Protein AF-A0A151IMS2-F1 (afdb_monomer_lite)

Organism: NCBI:txid456900

pLDDT: mean 93.56, std 7.03, range [53.22, 98.38]

Sequence (101 aa):
RGGLLHPSNQMFCLCSVLEDTVTKVLSSKNINNNTLFEVVDLLEEIEIPKVGCKDDEHVLTVSIIKFYLIMRMHFACTRFNEINQKNREKTKILRKQSRLL

Structure (mmCIF, N/CA/C/O backbone):
data_AF-A0A151IMS2-F1
#
_entry.id   AF-A0A151IMS2-F1
#
loop_
_atom_site.group_PDB
_atom_site.id
_atom_site.type_symbol
_atom_site.label_atom_id
_atom_site.label_alt_id
_atom_site.label_comp_id
_atom_site.label_asym_id
_atom_site.label_entity_id
_atom_site.label_seq_id
_atom_site.pdbx_PDB_ins_code
_atom_site.Cartn_x
_atom_site.Cartn_y
_atom_site.Cartn_z
_atom_site.occupancy
_atom_site.B_iso_or_equiv
_atom_site.auth_seq_id
_atom_site.auth_comp_id
_atom_site.auth_asym_id
_atom_site.auth_atom_id
_atom_site.pdbx_PDB_model_num
ATOM 1 N N . ARG A 1 1 ? 20.745 21.313 10.579 1.00 53.22 1 ARG A N 1
ATOM 2 C CA . ARG A 1 1 ? 20.246 19.914 10.623 1.00 53.22 1 ARG A CA 1
ATOM 3 C C . ARG A 1 1 ? 19.547 19.643 9.295 1.00 53.22 1 ARG A C 1
ATOM 5 O O . ARG A 1 1 ? 18.619 20.372 8.993 1.00 53.22 1 ARG A O 1
ATOM 12 N N . GLY A 1 2 ? 20.028 18.681 8.506 1.00 71.00 2 GLY A N 1
ATOM 13 C CA . GLY A 1 2 ? 19.550 18.383 7.146 1.00 71.00 2 GLY A CA 1
ATOM 14 C C . GLY A 1 2 ? 20.080 17.027 6.674 1.00 71.00 2 GLY A C 1
ATOM 15 O O . GLY A 1 2 ? 20.847 16.965 5.728 1.00 71.00 2 GLY A O 1
ATOM 16 N N . GLY A 1 3 ? 19.768 15.966 7.426 1.00 85.12 3 GLY A N 1
ATOM 17 C CA . GLY A 1 3 ? 20.266 14.602 7.186 1.00 85.12 3 GLY A CA 1
ATOM 18 C C . GLY A 1 3 ? 19.173 13.603 6.808 1.00 85.12 3 GLY A C 1
ATOM 19 O O . GLY A 1 3 ? 19.393 12.401 6.903 1.00 85.12 3 GLY A O 1
ATOM 20 N N . LEU A 1 4 ? 17.980 14.087 6.452 1.00 88.06 4 LEU A N 1
ATOM 21 C CA . LEU A 1 4 ? 16.928 13.227 5.925 1.00 88.06 4 LEU A CA 1
ATOM 22 C C . LEU A 1 4 ? 17.225 12.930 4.460 1.00 88.06 4 LEU A C 1
ATOM 24 O O . LEU A 1 4 ? 17.612 13.817 3.700 1.00 88.06 4 LEU A O 1
ATOM 28 N N . LEU A 1 5 ? 17.037 11.673 4.079 1.00 88.62 5 LEU A N 1
ATOM 29 C CA . LEU A 1 5 ? 17.153 11.266 2.690 1.00 88.62 5 LEU A CA 1
ATOM 30 C C . LEU A 1 5 ? 15.914 11.748 1.936 1.00 88.62 5 LEU A C 1
ATOM 32 O O . LEU A 1 5 ? 14.785 11.469 2.339 1.00 88.62 5 LEU A O 1
ATOM 36 N N . HIS A 1 6 ? 16.138 12.465 0.840 1.00 90.62 6 HIS A N 1
ATOM 37 C CA . HIS A 1 6 ? 15.078 12.848 -0.081 1.00 90.62 6 HIS A CA 1
ATOM 38 C C . HIS A 1 6 ? 14.934 11.754 -1.144 1.00 90.62 6 HIS A C 1
ATOM 40 O O . HIS A 1 6 ? 15.929 11.416 -1.792 1.00 90.62 6 HIS A O 1
ATOM 46 N N . PRO A 1 7 ? 13.738 11.168 -1.318 1.00 92.50 7 PRO A N 1
ATOM 47 C CA . PRO A 1 7 ?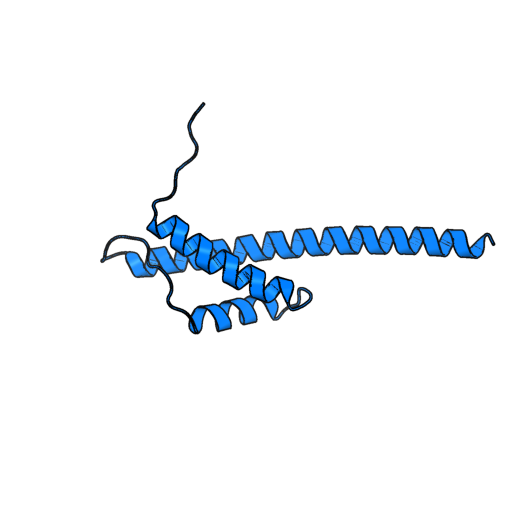 13.540 10.129 -2.316 1.00 92.50 7 PRO A CA 1
ATOM 48 C C . PRO A 1 7 ? 13.657 10.710 -3.728 1.00 92.50 7 PRO A C 1
ATOM 50 O O . PRO A 1 7 ? 13.337 11.875 -3.967 1.00 92.50 7 PRO A O 1
ATOM 53 N N . SER A 1 8 ? 14.069 9.873 -4.680 1.00 94.19 8 SER A N 1
ATOM 54 C CA . SER A 1 8 ? 13.912 10.195 -6.098 1.00 94.19 8 SER A CA 1
ATOM 55 C C . SER A 1 8 ? 12.427 10.246 -6.474 1.00 94.19 8 SER A C 1
ATOM 57 O O . SER A 1 8 ? 11.584 9.643 -5.804 1.00 94.19 8 SER A O 1
ATOM 59 N N . ASN A 1 9 ? 12.103 10.906 -7.588 1.00 95.12 9 ASN A N 1
ATOM 60 C CA . ASN A 1 9 ? 10.722 10.976 -8.076 1.00 95.12 9 ASN A CA 1
ATOM 61 C C . ASN A 1 9 ? 10.117 9.582 -8.309 1.00 95.12 9 ASN A C 1
ATOM 63 O O . ASN A 1 9 ? 8.981 9.344 -7.923 1.00 95.12 9 ASN A O 1
ATOM 67 N N . GLN A 1 10 ? 10.882 8.639 -8.869 1.00 95.00 10 GLN A N 1
ATOM 68 C CA . GLN A 1 10 ? 10.412 7.264 -9.087 1.00 95.00 10 GLN A CA 1
ATOM 69 C C . GLN A 1 10 ? 10.086 6.554 -7.769 1.00 95.00 10 GLN A C 1
ATOM 71 O O . GLN A 1 10 ? 9.043 5.915 -7.658 1.00 95.00 10 GLN A O 1
ATOM 76 N N . MET A 1 11 ? 10.940 6.714 -6.751 1.00 95.81 11 MET A N 1
ATOM 77 C CA . MET A 1 11 ? 10.701 6.151 -5.421 1.00 95.81 11 MET A CA 1
ATOM 78 C C . MET A 1 11 ? 9.460 6.767 -4.767 1.00 95.81 11 MET A C 1
ATOM 80 O O . MET A 1 11 ? 8.651 6.056 -4.177 1.00 95.81 11 MET A O 1
ATOM 84 N N . PHE A 1 12 ? 9.283 8.083 -4.896 1.00 96.88 12 PHE A N 1
ATOM 85 C CA . PHE A 1 12 ? 8.093 8.771 -4.402 1.00 96.88 12 PHE A CA 1
ATOM 86 C C . PHE A 1 12 ? 6.815 8.279 -5.099 1.00 96.88 12 PHE A C 1
ATOM 88 O O . PHE A 1 12 ? 5.827 7.988 -4.423 1.00 96.88 12 PHE A O 1
ATOM 95 N N . CYS A 1 13 ? 6.840 8.123 -6.427 1.00 97.12 13 CYS A N 1
ATOM 96 C CA . CYS A 1 13 ? 5.712 7.588 -7.191 1.00 97.12 13 CYS A CA 1
ATOM 97 C C . CYS A 1 13 ? 5.370 6.153 -6.774 1.00 97.12 13 CYS A C 1
ATOM 99 O O . CYS A 1 13 ? 4.202 5.867 -6.527 1.00 97.12 13 CYS A O 1
ATOM 101 N N . LEU A 1 14 ? 6.371 5.275 -6.627 1.00 97.94 14 LEU A N 1
ATOM 102 C CA . LEU A 1 14 ? 6.158 3.908 -6.143 1.00 97.94 14 LEU A CA 1
ATOM 103 C C . LEU A 1 14 ? 5.491 3.914 -4.760 1.00 97.94 14 LEU A C 1
ATOM 105 O O . LEU A 1 14 ? 4.453 3.288 -4.575 1.00 97.94 14 LEU A O 1
ATOM 109 N N . CYS A 1 15 ? 6.039 4.669 -3.804 1.00 97.69 15 CYS A N 1
ATOM 110 C CA . CYS A 1 15 ? 5.457 4.785 -2.466 1.00 97.69 15 CYS A CA 1
ATOM 111 C C . CYS A 1 15 ? 4.021 5.329 -2.482 1.00 97.69 15 CYS A C 1
ATOM 113 O O . CYS A 1 15 ? 3.217 4.904 -1.658 1.00 97.69 15 CYS A O 1
ATOM 115 N N . SER A 1 16 ? 3.700 6.246 -3.398 1.00 97.62 16 SER A N 1
ATOM 116 C CA . SER A 1 16 ? 2.352 6.816 -3.526 1.00 97.62 16 SER A CA 1
ATOM 117 C C . SER A 1 16 ? 1.352 5.771 -4.023 1.00 97.62 16 SER A C 1
ATOM 119 O O . SER A 1 16 ? 0.325 5.566 -3.389 1.00 97.62 16 SER A O 1
ATOM 121 N N . VAL A 1 17 ? 1.701 5.024 -5.077 1.00 98.12 17 VAL A N 1
ATOM 122 C CA . VAL A 1 17 ? 0.866 3.925 -5.601 1.00 98.12 17 VAL A CA 1
ATOM 123 C C . VAL A 1 17 ? 0.619 2.855 -4.534 1.00 98.12 17 VAL A C 1
ATOM 125 O O . VAL A 1 17 ? -0.508 2.379 -4.366 1.00 98.12 17 VAL A O 1
ATOM 128 N N . LEU A 1 18 ? 1.659 2.495 -3.776 1.00 98.31 18 LEU A N 1
ATOM 129 C CA . LEU A 1 18 ? 1.529 1.538 -2.679 1.00 98.31 18 LEU A CA 1
ATOM 130 C C . LEU A 1 18 ? 0.636 2.077 -1.553 1.00 98.31 18 LEU A C 1
ATOM 132 O O . LEU A 1 18 ? -0.200 1.331 -1.040 1.00 98.31 18 LEU A O 1
ATOM 136 N N . GLU A 1 19 ? 0.780 3.351 -1.177 1.00 97.88 19 GLU A N 1
ATOM 137 C CA . GLU A 1 19 ? -0.038 3.964 -0.123 1.00 97.88 19 GLU A CA 1
ATOM 138 C C . GLU A 1 19 ? -1.509 4.037 -0.516 1.00 97.88 19 GLU A C 1
ATOM 140 O O . GLU A 1 19 ? -2.375 3.676 0.285 1.00 97.88 19 GLU A O 1
ATOM 145 N N . ASP A 1 20 ? -1.796 4.465 -1.742 1.00 97.44 20 ASP A N 1
ATOM 146 C CA . ASP A 1 20 ? -3.157 4.587 -2.255 1.00 97.44 20 ASP A CA 1
ATOM 147 C C . ASP A 1 20 ? -3.845 3.220 -2.281 1.00 97.44 20 ASP A C 1
ATOM 149 O O . ASP A 1 20 ? -4.981 3.075 -1.818 1.00 97.44 20 ASP A O 1
ATOM 153 N N . THR A 1 21 ? -3.131 2.185 -2.732 1.00 97.44 21 THR A N 1
ATOM 154 C CA . THR A 1 21 ? -3.656 0.815 -2.791 1.00 97.44 21 THR A CA 1
ATOM 155 C C . THR A 1 21 ? -3.924 0.255 -1.395 1.00 97.44 21 THR A C 1
ATOM 157 O O . THR A 1 21 ? -5.024 -0.230 -1.117 1.00 97.44 21 THR A O 1
ATOM 160 N N . VAL A 1 22 ? -2.961 0.387 -0.474 1.00 97.00 22 VAL A N 1
ATOM 161 C CA . VAL A 1 22 ? -3.129 -0.021 0.930 1.00 97.00 22 VAL A CA 1
ATOM 162 C C . VAL A 1 22 ? -4.305 0.716 1.571 1.00 97.00 22 VAL A C 1
ATOM 164 O O . VAL A 1 22 ? -5.150 0.102 2.224 1.00 97.00 22 VAL A O 1
ATOM 167 N N . THR A 1 23 ? -4.393 2.029 1.372 1.00 96.12 23 THR A N 1
ATOM 168 C CA . THR A 1 23 ? -5.440 2.870 1.962 1.00 96.12 23 THR A CA 1
ATOM 169 C C . THR A 1 23 ? -6.815 2.512 1.418 1.00 96.12 23 THR A C 1
ATOM 171 O O . THR A 1 23 ? -7.773 2.462 2.191 1.00 96.12 23 THR A O 1
ATOM 174 N N . LYS A 1 24 ? -6.927 2.201 0.123 1.00 95.75 24 LYS A N 1
ATOM 175 C CA . LYS A 1 24 ? -8.175 1.749 -0.501 1.00 95.75 24 LYS A CA 1
ATOM 176 C C . LYS A 1 24 ? -8.705 0.480 0.169 1.00 95.75 24 LYS A C 1
ATOM 178 O O . LYS A 1 24 ? -9.876 0.443 0.551 1.00 95.75 24 LYS A O 1
ATOM 183 N N . VAL A 1 25 ? -7.849 -0.521 0.392 1.00 95.81 25 VAL A N 1
ATOM 184 C CA . VAL A 1 25 ? -8.245 -1.761 1.086 1.00 95.81 25 VAL A CA 1
ATOM 185 C C . VAL A 1 25 ? -8.645 -1.471 2.530 1.00 95.81 25 VAL A C 1
ATOM 187 O O . VAL A 1 25 ? -9.753 -1.819 2.943 1.00 95.81 25 VAL A O 1
ATOM 190 N N . LEU A 1 26 ? -7.789 -0.772 3.280 1.00 94.00 26 LEU A N 1
ATOM 191 C CA . LEU A 1 26 ? -8.009 -0.488 4.703 1.00 94.00 26 LEU A CA 1
ATOM 192 C C . LEU A 1 26 ? -9.225 0.406 4.975 1.00 94.00 26 LEU A C 1
ATOM 194 O O . LEU A 1 26 ? -9.796 0.344 6.061 1.00 94.00 26 LEU A O 1
ATOM 198 N N . SER A 1 27 ? -9.626 1.233 4.010 1.00 91.19 27 SER A N 1
ATOM 199 C CA . SER A 1 27 ? -10.803 2.101 4.134 1.00 91.19 27 SER A CA 1
ATOM 200 C C . SER A 1 27 ? -12.113 1.360 3.855 1.00 91.19 27 SER A C 1
ATOM 202 O O . SER A 1 27 ? -13.168 1.788 4.317 1.00 91.19 27 SER A O 1
ATOM 204 N N . SER A 1 28 ? -12.064 0.257 3.103 1.00 80.94 28 SER A N 1
ATOM 205 C CA . SER A 1 28 ? -13.254 -0.499 2.691 1.00 80.94 28 SER A CA 1
ATOM 206 C C . SER A 1 28 ? -13.728 -1.529 3.725 1.00 80.94 28 SER A C 1
ATOM 208 O O . SER A 1 28 ? -14.912 -1.869 3.754 1.00 80.94 28 SER A O 1
ATOM 210 N N . LYS A 1 29 ? -12.827 -2.043 4.575 1.00 74.31 29 LYS A N 1
ATOM 211 C CA . LYS A 1 29 ? -13.101 -3.149 5.507 1.00 74.31 29 LYS A CA 1
ATOM 212 C C . LYS A 1 29 ? -12.283 -3.033 6.795 1.00 74.31 29 LYS A C 1
ATOM 214 O O . LYS A 1 29 ? -11.237 -2.396 6.836 1.00 74.31 29 LYS A O 1
ATOM 219 N N . ASN A 1 30 ? -12.727 -3.728 7.846 1.00 85.19 30 ASN A N 1
ATOM 220 C CA . ASN A 1 30 ? -11.895 -3.954 9.031 1.00 85.19 30 ASN A CA 1
ATOM 221 C C . ASN A 1 30 ? -10.701 -4.857 8.695 1.00 85.19 30 ASN A C 1
ATOM 223 O O . ASN A 1 30 ? -10.832 -5.813 7.925 1.00 85.19 30 ASN A O 1
ATOM 227 N N . ILE A 1 31 ? -9.569 -4.590 9.350 1.00 91.94 31 ILE A N 1
ATOM 228 C CA . ILE A 1 31 ? -8.359 -5.405 9.226 1.00 91.94 31 ILE A CA 1
ATOM 229 C C . ILE A 1 31 ? -8.658 -6.845 9.647 1.00 91.94 31 ILE A C 1
ATOM 231 O O . ILE A 1 31 ? -9.208 -7.093 10.722 1.00 91.94 31 ILE A O 1
ATOM 235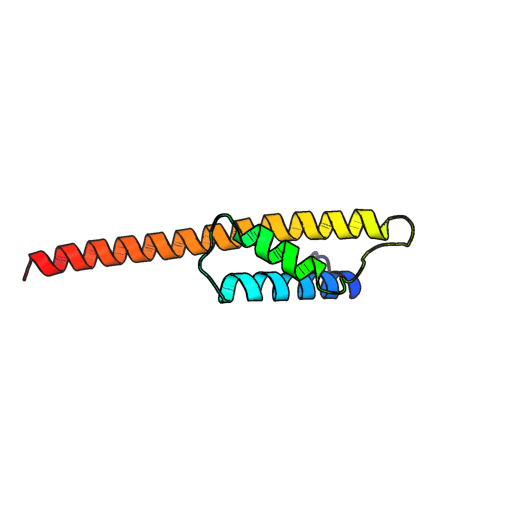 N N . ASN A 1 32 ? -8.278 -7.787 8.792 1.00 92.06 32 ASN A N 1
ATOM 236 C CA . ASN A 1 32 ? -8.404 -9.219 9.010 1.00 92.06 32 ASN A CA 1
ATOM 237 C C . ASN A 1 32 ? -7.249 -9.970 8.319 1.00 92.06 32 ASN A C 1
ATOM 239 O O . ASN A 1 32 ? -6.381 -9.362 7.694 1.00 92.06 32 ASN A O 1
ATOM 243 N N . ASN A 1 33 ? -7.235 -11.299 8.426 1.00 91.88 33 ASN A N 1
ATOM 244 C CA . ASN A 1 33 ? -6.139 -12.128 7.914 1.00 91.88 33 ASN A CA 1
ATOM 245 C C . ASN A 1 33 ? -5.953 -12.039 6.387 1.00 91.88 33 ASN A C 1
ATOM 247 O O . ASN A 1 33 ? -4.859 -12.305 5.899 1.00 91.88 33 ASN A O 1
ATOM 251 N N . ASN A 1 34 ? -6.989 -11.635 5.646 1.00 94.88 34 ASN A N 1
ATOM 252 C CA . ASN A 1 34 ? -6.952 -11.518 4.191 1.00 94.88 34 ASN A CA 1
ATOM 253 C C . ASN A 1 34 ? -6.519 -10.129 3.712 1.00 94.88 34 ASN A C 1
ATOM 255 O O . ASN A 1 34 ? -6.233 -9.962 2.535 1.00 94.88 34 ASN A O 1
ATOM 259 N N . THR A 1 35 ? -6.430 -9.134 4.602 1.00 95.69 35 THR A N 1
ATOM 260 C CA . THR A 1 35 ? -6.169 -7.737 4.224 1.00 95.69 35 THR A CA 1
ATOM 261 C C . THR A 1 35 ? -4.889 -7.565 3.405 1.00 95.69 35 THR A C 1
ATOM 263 O O . THR A 1 35 ? -4.893 -6.799 2.450 1.00 95.69 35 THR A O 1
ATOM 266 N N . LEU A 1 36 ? -3.806 -8.279 3.734 1.00 96.69 36 LEU A N 1
ATOM 267 C CA . LEU A 1 36 ? -2.569 -8.205 2.949 1.00 96.69 36 LEU A CA 1
ATOM 268 C C . LEU A 1 36 ? -2.747 -8.793 1.542 1.00 96.69 36 LEU A C 1
ATOM 270 O O . LEU A 1 36 ? -2.256 -8.208 0.585 1.00 96.69 36 LEU A O 1
ATOM 274 N N . PHE A 1 37 ? -3.450 -9.919 1.421 1.00 96.56 37 PHE A N 1
ATOM 275 C CA . PHE A 1 37 ? -3.708 -10.552 0.127 1.00 96.56 37 PHE A CA 1
ATOM 276 C C . PHE A 1 37 ? -4.586 -9.659 -0.749 1.00 96.56 37 PHE A C 1
ATOM 278 O O . PHE A 1 37 ? -4.218 -9.404 -1.882 1.00 96.56 37 PHE A O 1
ATOM 285 N N . GLU A 1 38 ? -5.630 -9.042 -0.187 1.00 96.75 38 GLU A N 1
ATOM 286 C CA . GLU A 1 38 ? -6.462 -8.072 -0.917 1.00 96.75 38 GLU A CA 1
ATOM 287 C C . GLU A 1 38 ? -5.649 -6.869 -1.440 1.00 96.75 38 GLU A C 1
ATOM 289 O O . GLU A 1 38 ? -5.954 -6.326 -2.499 1.00 96.75 38 GLU A O 1
ATOM 294 N N . VAL A 1 39 ? -4.605 -6.438 -0.716 1.00 97.31 39 VAL A N 1
ATOM 295 C CA . VAL A 1 39 ? -3.683 -5.400 -1.210 1.00 97.31 39 VAL A CA 1
ATOM 296 C C . VAL A 1 39 ? -2.835 -5.925 -2.363 1.00 97.31 39 VAL A C 1
ATOM 298 O O . VAL A 1 39 ? -2.670 -5.214 -3.348 1.00 97.31 39 VAL A O 1
ATOM 301 N N . VAL A 1 40 ? -2.284 -7.134 -2.243 1.00 97.06 40 VAL A N 1
ATOM 302 C CA . VAL A 1 40 ? -1.458 -7.744 -3.295 1.00 97.06 40 VAL A CA 1
ATOM 303 C C . VAL A 1 40 ? -2.277 -7.967 -4.565 1.00 97.06 40 VAL A C 1
ATOM 305 O O . VAL A 1 40 ? -1.823 -7.550 -5.624 1.00 97.06 40 VAL A O 1
ATOM 308 N N . ASP A 1 41 ? -3.496 -8.495 -4.452 1.00 97.06 41 ASP A N 1
ATOM 309 C CA . ASP A 1 41 ? -4.406 -8.711 -5.582 1.00 97.06 41 ASP A CA 1
ATOM 310 C C . ASP A 1 41 ? -4.658 -7.398 -6.346 1.00 97.06 41 ASP A C 1
ATOM 312 O O . ASP A 1 41 ? -4.550 -7.350 -7.567 1.00 97.06 41 ASP A O 1
ATOM 316 N N . LEU A 1 42 ? -4.899 -6.287 -5.636 1.00 96.50 42 LEU A N 1
ATOM 317 C CA . LEU A 1 42 ? -5.061 -4.973 -6.274 1.00 96.50 42 LEU A CA 1
ATOM 318 C C . LEU A 1 42 ? -3.768 -4.429 -6.894 1.00 96.50 42 LEU A C 1
ATOM 320 O O . LEU A 1 42 ? -3.833 -3.692 -7.876 1.00 96.50 42 LEU A O 1
ATOM 324 N N . LEU A 1 43 ? -2.603 -4.736 -6.317 1.00 96.88 43 LEU A N 1
ATOM 325 C CA . LEU A 1 43 ? -1.317 -4.332 -6.892 1.00 96.88 43 LEU A CA 1
ATOM 326 C C . LEU A 1 43 ? -1.011 -5.086 -8.190 1.00 96.88 43 LEU A C 1
ATOM 328 O O . LEU A 1 43 ? -0.346 -4.528 -9.058 1.00 96.88 43 LEU A O 1
ATOM 332 N N . GLU A 1 44 ? -1.489 -6.323 -8.335 1.00 95.62 44 GLU A N 1
ATOM 333 C CA . GLU A 1 44 ? -1.349 -7.106 -9.569 1.00 95.62 44 GLU A CA 1
ATOM 334 C C . GLU A 1 44 ? -2.197 -6.546 -10.724 1.00 95.62 44 GLU A C 1
ATOM 336 O O . GLU A 1 44 ? -1.850 -6.732 -11.890 1.00 95.62 44 GLU A O 1
ATOM 341 N N . GLU A 1 45 ? -3.271 -5.813 -10.420 1.00 95.94 45 GLU A N 1
ATOM 342 C CA . GLU A 1 45 ? -4.170 -5.206 -11.411 1.00 95.94 45 GLU A CA 1
ATOM 343 C C . GLU A 1 45 ? -3.689 -3.847 -11.954 1.00 95.94 45 GLU A C 1
ATOM 345 O O . GLU A 1 45 ? -4.291 -3.310 -12.888 1.00 95.94 45 GLU A O 1
ATOM 350 N N . ILE A 1 46 ? -2.631 -3.261 -11.383 1.00 95.12 46 ILE A N 1
ATOM 351 C CA . ILE A 1 46 ? -2.169 -1.907 -11.722 1.00 95.12 46 ILE A CA 1
ATOM 352 C C . ILE A 1 46 ? -0.721 -1.882 -12.211 1.00 95.12 46 ILE A C 1
ATOM 354 O O . ILE A 1 46 ? 0.095 -2.750 -11.909 1.00 95.12 46 ILE A O 1
ATOM 358 N N . GLU A 1 47 ? -0.371 -0.831 -12.954 1.00 94.69 47 GLU A N 1
ATOM 359 C CA . GLU A 1 47 ? 1.016 -0.602 -13.346 1.00 94.69 47 GLU A CA 1
ATOM 360 C C . GLU A 1 47 ? 1.834 -0.085 -12.155 1.00 94.69 47 GLU A C 1
ATOM 362 O O . GLU A 1 47 ? 1.530 0.952 -11.561 1.00 94.69 47 GLU A O 1
ATOM 367 N N . ILE A 1 48 ? 2.900 -0.812 -11.818 1.00 95.50 48 ILE A N 1
ATOM 368 C CA . ILE A 1 48 ? 3.779 -0.479 -10.700 1.00 95.50 48 ILE A CA 1
ATOM 369 C C . ILE A 1 48 ? 4.991 0.321 -11.196 1.00 95.50 48 ILE A C 1
ATOM 371 O O . ILE A 1 48 ? 5.756 -0.186 -12.026 1.00 95.50 48 ILE A O 1
ATOM 375 N N . PRO A 1 49 ? 5.230 1.537 -10.662 1.00 95.62 49 PRO A N 1
ATOM 376 C CA . PRO A 1 49 ? 6.428 2.300 -10.972 1.00 95.62 49 PRO A CA 1
ATOM 377 C C . PRO A 1 49 ? 7.678 1.526 -10.573 1.00 95.62 49 PRO A C 1
ATOM 379 O O . PRO A 1 49 ? 7.820 1.068 -9.439 1.00 95.62 49 PRO A 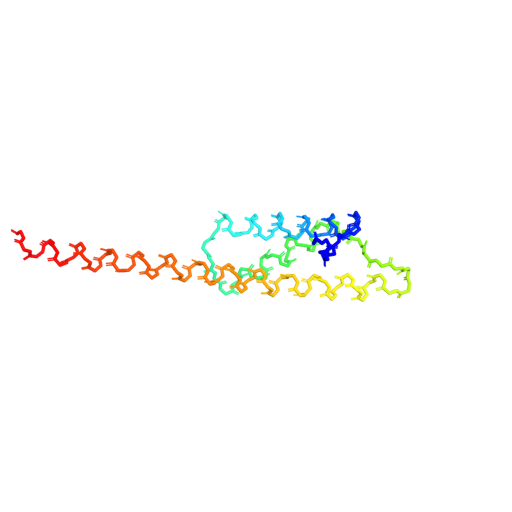O 1
ATOM 382 N N . LYS A 1 50 ? 8.612 1.412 -11.506 1.00 95.19 50 LYS A N 1
ATOM 383 C CA . LYS A 1 50 ? 9.854 0.694 -11.274 1.00 95.19 50 LYS A CA 1
ATOM 384 C C . LYS A 1 50 ? 10.955 1.634 -10.787 1.00 95.19 50 LYS A C 1
ATOM 386 O O . LYS A 1 50 ? 11.026 2.799 -11.186 1.00 95.19 50 LYS A O 1
ATOM 391 N N . VAL A 1 51 ? 11.799 1.129 -9.893 1.00 95.69 51 VAL A N 1
ATOM 392 C CA . VAL A 1 51 ? 12.884 1.875 -9.248 1.00 95.69 51 VAL A CA 1
ATOM 393 C C . VAL A 1 51 ? 14.190 1.107 -9.409 1.00 95.69 51 VAL A C 1
ATOM 395 O O . VAL A 1 51 ? 14.264 -0.069 -9.065 1.00 95.69 51 VAL A O 1
ATOM 398 N N . GLY A 1 52 ? 15.235 1.794 -9.871 1.00 92.94 52 GLY A N 1
ATOM 399 C CA . GLY A 1 52 ? 16.580 1.240 -10.033 1.00 92.94 52 GLY A CA 1
ATOM 400 C C . GLY A 1 52 ? 17.147 1.460 -11.433 1.00 92.94 52 GLY A C 1
ATOM 401 O O . GLY A 1 52 ? 16.520 2.081 -12.289 1.00 92.94 52 GLY A O 1
ATOM 402 N N . CYS A 1 53 ? 18.364 0.970 -11.657 1.00 93.69 53 CYS A N 1
ATOM 403 C CA . CYS A 1 53 ? 18.930 0.829 -12.998 1.00 93.69 53 CYS A CA 1
ATOM 404 C C . CYS A 1 53 ? 18.401 -0.452 -13.659 1.00 93.69 53 CYS A C 1
ATOM 406 O O . CYS A 1 53 ? 17.899 -1.334 -12.974 1.00 93.69 53 CYS A O 1
ATOM 408 N N . LYS A 1 54 ? 18.549 -0.585 -14.981 1.00 93.31 54 LYS A N 1
ATOM 409 C CA . LYS A 1 54 ? 17.986 -1.710 -15.755 1.00 93.31 54 LYS A CA 1
ATOM 410 C C . LYS A 1 54 ? 18.364 -3.099 -15.225 1.00 93.31 54 LYS A C 1
ATOM 412 O O . LYS A 1 54 ? 17.558 -4.013 -15.347 1.00 93.31 54 LYS A O 1
ATOM 417 N N . ASP A 1 55 ? 19.553 -3.234 -14.645 1.00 95.38 55 ASP A N 1
ATOM 418 C CA . ASP A 1 55 ? 20.069 -4.516 -14.161 1.00 95.38 55 ASP A CA 1
ATOM 419 C C . ASP A 1 55 ? 19.411 -4.945 -12.837 1.00 95.38 55 ASP A C 1
ATOM 421 O O . ASP A 1 55 ? 19.112 -6.121 -12.645 1.00 95.38 55 ASP A O 1
ATOM 425 N N . ASP A 1 56 ? 19.108 -3.983 -11.958 1.00 94.38 56 ASP A N 1
ATOM 426 C CA . ASP A 1 56 ? 18.603 -4.236 -10.600 1.00 94.38 56 ASP A CA 1
ATOM 427 C C . ASP A 1 56 ? 17.143 -3.807 -10.389 1.00 94.38 56 ASP A C 1
ATOM 429 O O . ASP A 1 56 ? 16.568 -4.061 -9.329 1.00 94.38 56 ASP A O 1
ATOM 433 N N . GLU A 1 57 ? 16.526 -3.160 -11.382 1.00 96.12 57 GLU A N 1
ATOM 434 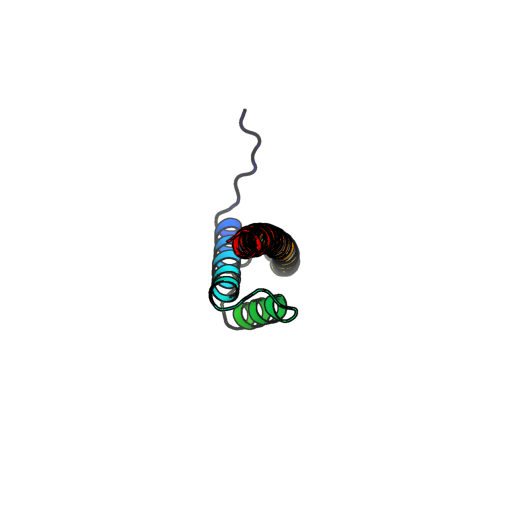C CA . GLU A 1 57 ? 15.211 -2.518 -11.293 1.00 96.12 57 GLU A CA 1
ATOM 435 C C . GLU A 1 57 ? 14.155 -3.461 -10.712 1.00 96.12 57 GLU A C 1
ATOM 437 O O . GLU A 1 57 ? 13.420 -3.101 -9.789 1.00 96.12 57 GLU A O 1
ATOM 442 N N . HIS A 1 58 ? 14.096 -4.695 -11.213 1.00 95.62 58 HIS A N 1
ATOM 443 C CA . HIS A 1 58 ? 13.114 -5.665 -10.749 1.00 95.62 58 HIS A CA 1
ATOM 444 C C . HIS A 1 58 ? 13.353 -6.074 -9.290 1.00 95.62 58 HIS A C 1
ATOM 446 O O . HIS A 1 58 ? 12.428 -6.022 -8.474 1.00 95.62 58 HIS A O 1
ATOM 452 N N . VAL A 1 59 ? 14.587 -6.463 -8.958 1.00 97.44 59 VAL A N 1
ATOM 453 C CA . VAL A 1 59 ? 14.949 -6.971 -7.627 1.00 97.44 59 VAL A CA 1
ATOM 454 C C . VAL A 1 59 ? 14.761 -5.881 -6.575 1.00 97.44 59 VAL A C 1
ATOM 456 O O . VAL A 1 59 ? 14.159 -6.128 -5.525 1.00 97.44 59 VAL A O 1
ATOM 459 N N . LEU A 1 60 ? 15.213 -4.661 -6.875 1.00 97.00 60 LEU A N 1
ATOM 460 C CA . LEU A 1 60 ? 15.082 -3.513 -5.989 1.00 97.00 60 LEU A CA 1
ATOM 461 C C . LEU A 1 60 ? 13.613 -3.138 -5.777 1.00 97.00 60 LEU A C 1
ATOM 463 O O . LEU A 1 60 ? 13.180 -3.013 -4.631 1.00 97.00 60 LEU A O 1
ATOM 467 N N . THR A 1 61 ? 12.833 -3.025 -6.855 1.00 97.44 61 THR A N 1
ATOM 468 C CA . THR A 1 61 ? 11.405 -2.682 -6.778 1.00 97.44 61 THR A CA 1
ATOM 469 C C . THR A 1 61 ? 10.642 -3.692 -5.922 1.00 97.44 61 THR A C 1
ATOM 471 O O . THR A 1 61 ? 9.935 -3.307 -4.993 1.00 97.44 61 THR A O 1
ATOM 474 N N . VAL A 1 62 ? 10.840 -4.995 -6.150 1.00 97.19 62 VAL A N 1
ATOM 475 C CA . VAL A 1 62 ? 10.182 -6.048 -5.358 1.00 97.19 62 VAL A CA 1
ATOM 476 C C . VAL A 1 62 ? 10.590 -5.987 -3.887 1.00 97.19 62 VAL A C 1
ATOM 478 O O . VAL A 1 62 ? 9.745 -6.163 -3.008 1.00 97.19 62 VAL A O 1
ATOM 481 N N . SER A 1 63 ? 11.868 -5.731 -3.598 1.00 97.94 63 SER A N 1
ATOM 482 C CA . SER A 1 63 ? 12.355 -5.585 -2.223 1.00 97.94 63 SER A CA 1
ATOM 483 C C . SER A 1 63 ? 11.684 -4.408 -1.506 1.00 97.94 63 SER A C 1
ATOM 485 O O . SER A 1 63 ? 11.198 -4.561 -0.383 1.00 97.94 63 SER A O 1
ATOM 487 N N . ILE A 1 64 ? 11.568 -3.263 -2.188 1.00 97.75 64 ILE A N 1
ATOM 488 C CA . ILE A 1 64 ? 10.885 -2.072 -1.669 1.00 97.75 64 ILE A CA 1
ATOM 489 C C . ILE A 1 64 ? 9.412 -2.373 -1.394 1.00 97.75 64 ILE A C 1
ATOM 491 O O . ILE A 1 64 ? 8.938 -2.075 -0.300 1.00 97.75 64 ILE A O 1
ATOM 495 N N . ILE A 1 65 ? 8.701 -2.999 -2.338 1.00 98.19 65 ILE A N 1
ATOM 496 C CA . ILE A 1 65 ? 7.281 -3.345 -2.177 1.00 98.19 65 ILE A CA 1
ATOM 497 C C . ILE A 1 65 ? 7.092 -4.263 -0.970 1.00 98.19 65 ILE A C 1
ATOM 499 O O . ILE A 1 65 ? 6.267 -3.976 -0.104 1.00 98.19 65 ILE A O 1
ATOM 503 N N . LYS A 1 66 ? 7.891 -5.332 -0.857 1.00 98.06 66 LYS A N 1
ATOM 504 C CA . LYS A 1 66 ? 7.826 -6.264 0.280 1.00 98.06 66 LYS A CA 1
ATOM 505 C C . LYS A 1 66 ? 8.030 -5.544 1.607 1.00 98.06 66 LYS A C 1
ATOM 507 O O . LYS A 1 66 ? 7.212 -5.689 2.514 1.00 98.06 66 LYS A O 1
ATOM 512 N N . PHE A 1 67 ? 9.098 -4.755 1.713 1.00 98.31 67 PHE A N 1
ATOM 513 C CA . PHE A 1 67 ? 9.391 -3.988 2.920 1.00 98.31 67 PHE A CA 1
ATOM 514 C C . PHE A 1 67 ? 8.246 -3.031 3.265 1.00 98.31 67 PHE A C 1
ATOM 516 O O . PHE A 1 67 ? 7.773 -3.005 4.402 1.00 98.31 67 PHE A O 1
ATOM 523 N N . TYR A 1 68 ? 7.769 -2.281 2.274 1.00 98.38 68 TYR A N 1
ATOM 524 C CA . TYR A 1 68 ? 6.706 -1.304 2.441 1.00 98.38 68 TYR A CA 1
ATOM 525 C C . TYR A 1 68 ? 5.417 -1.956 2.948 1.00 98.38 68 TYR A C 1
ATOM 527 O O . TYR A 1 68 ? 4.868 -1.517 3.958 1.00 98.38 68 TYR A O 1
ATOM 535 N N . LEU A 1 69 ? 4.961 -3.034 2.303 1.00 98.12 69 LEU A N 1
ATOM 536 C CA . LEU A 1 69 ? 3.731 -3.729 2.683 1.00 98.12 69 LEU A CA 1
ATOM 537 C C . LEU A 1 69 ? 3.814 -4.307 4.097 1.00 98.12 69 LEU A C 1
ATOM 539 O O . LEU A 1 69 ? 2.884 -4.121 4.882 1.00 98.12 69 LEU A O 1
ATOM 543 N N . ILE A 1 70 ? 4.937 -4.935 4.460 1.00 97.81 70 ILE A N 1
ATOM 544 C CA . ILE A 1 70 ? 5.158 -5.457 5.818 1.00 97.81 70 ILE A CA 1
ATOM 545 C C . ILE A 1 70 ? 5.047 -4.326 6.846 1.00 97.81 70 ILE A C 1
ATOM 547 O O . ILE A 1 70 ? 4.285 -4.426 7.811 1.00 97.81 70 ILE A O 1
ATOM 551 N N . MET A 1 71 ? 5.763 -3.222 6.624 1.00 98.25 71 MET A N 1
ATOM 552 C CA . MET A 1 71 ? 5.759 -2.085 7.545 1.00 98.25 71 MET A CA 1
ATOM 553 C C . MET A 1 71 ? 4.376 -1.440 7.657 1.00 98.25 71 MET A C 1
ATOM 555 O O . MET A 1 71 ? 3.912 -1.154 8.764 1.00 98.25 71 MET A O 1
ATOM 559 N N . ARG A 1 72 ? 3.675 -1.255 6.534 1.00 97.06 72 ARG A N 1
ATOM 560 C CA . ARG A 1 72 ? 2.322 -0.690 6.525 1.00 97.06 72 ARG A CA 1
ATOM 561 C C . ARG A 1 72 ? 1.321 -1.576 7.248 1.00 97.06 72 ARG A C 1
ATOM 563 O O . ARG A 1 72 ? 0.533 -1.050 8.031 1.00 97.06 72 ARG A O 1
ATOM 570 N N . MET A 1 73 ? 1.378 -2.895 7.064 1.00 96.81 73 MET A N 1
ATOM 571 C CA . MET A 1 73 ? 0.515 -3.818 7.806 1.00 96.81 73 MET A CA 1
ATOM 572 C C . MET A 1 73 ? 0.808 -3.780 9.308 1.00 96.81 73 MET A C 1
ATOM 574 O O . MET A 1 73 ? -0.127 -3.724 10.106 1.00 96.81 73 MET A O 1
ATOM 578 N N . HIS A 1 74 ? 2.080 -3.719 9.717 1.00 97.19 74 HIS A N 1
ATOM 579 C CA . HIS A 1 74 ? 2.431 -3.547 11.130 1.00 97.19 74 HIS A CA 1
ATOM 580 C C . HIS A 1 74 ? 1.833 -2.269 11.727 1.00 97.19 74 HIS A C 1
ATOM 582 O O . HIS A 1 74 ? 1.225 -2.319 12.802 1.00 97.19 74 HIS A O 1
ATOM 588 N N . PHE A 1 75 ? 1.958 -1.133 11.040 1.00 96.12 75 PHE A N 1
ATOM 589 C CA . PHE A 1 75 ? 1.380 0.130 11.502 1.00 96.12 75 PHE A CA 1
ATOM 590 C C . PHE A 1 75 ? -0.150 0.095 11.537 1.00 96.12 75 PHE A C 1
ATOM 592 O O . PHE A 1 75 ? -0.749 0.526 12.526 1.00 96.12 75 PHE A O 1
ATOM 599 N N . ALA A 1 76 ? -0.783 -0.468 10.507 1.00 95.19 76 ALA A N 1
ATOM 600 C CA . ALA A 1 76 ? -2.232 -0.594 10.428 1.00 95.19 76 ALA A CA 1
ATOM 601 C C . ALA A 1 76 ? -2.783 -1.462 11.572 1.00 95.19 76 ALA A C 1
ATOM 603 O O . ALA A 1 76 ? -3.672 -1.025 12.305 1.00 95.19 76 ALA A O 1
ATOM 604 N N . CYS A 1 77 ? -2.203 -2.645 11.795 1.00 95.25 77 CYS A N 1
ATOM 605 C CA . CYS A 1 77 ? -2.578 -3.546 12.885 1.00 95.25 77 CYS A CA 1
ATOM 606 C C . CYS A 1 77 ? -2.371 -2.908 14.262 1.00 95.25 77 CYS A C 1
ATOM 608 O O . CYS A 1 77 ? -3.248 -2.999 15.121 1.00 95.25 77 CYS A O 1
ATOM 610 N N . THR A 1 78 ? -1.238 -2.230 14.472 1.00 96.12 78 THR A N 1
ATOM 611 C CA . THR A 1 78 ? -0.944 -1.537 15.737 1.00 96.12 78 THR A CA 1
ATOM 612 C C . THR A 1 78 ? -2.021 -0.499 16.034 1.00 96.12 78 THR A C 1
ATOM 614 O O . THR A 1 78 ? -2.650 -0.534 17.093 1.00 96.12 78 THR A O 1
ATOM 617 N N . ARG A 1 79 ? -2.327 0.363 15.059 1.00 94.50 79 ARG A N 1
ATOM 618 C CA . ARG A 1 79 ? -3.347 1.401 15.215 1.00 94.50 79 ARG A CA 1
ATOM 619 C C . ARG A 1 79 ? -4.752 0.830 15.408 1.00 94.50 79 ARG A C 1
ATOM 621 O O . ARG A 1 79 ? -5.502 1.328 16.247 1.00 94.50 79 ARG A O 1
ATOM 628 N N . PHE A 1 80 ? -5.112 -0.216 14.671 1.00 93.56 80 PHE A N 1
ATOM 629 C CA . PHE A 1 80 ? -6.395 -0.900 14.835 1.00 93.56 80 PHE A CA 1
ATOM 630 C C . PHE A 1 80 ? -6.546 -1.498 16.240 1.00 93.56 80 PHE A C 1
ATOM 632 O O . PHE A 1 80 ? -7.587 -1.330 16.883 1.00 93.56 80 PHE A O 1
ATOM 639 N N . ASN A 1 81 ? -5.490 -2.125 16.760 1.00 93.81 81 ASN A N 1
ATOM 640 C CA . ASN A 1 81 ? -5.479 -2.693 18.105 1.00 93.81 81 ASN A CA 1
ATOM 641 C C . ASN A 1 81 ? -5.605 -1.617 19.191 1.00 93.81 81 ASN A C 1
ATOM 643 O O . ASN A 1 81 ? -6.406 -1.783 20.112 1.00 93.81 81 ASN A O 1
ATOM 647 N N . GLU A 1 82 ? -4.900 -0.491 19.059 1.00 95.94 82 GLU A N 1
ATOM 648 C CA . GLU A 1 82 ? -5.026 0.647 19.978 1.00 95.94 82 GLU A CA 1
ATOM 649 C C . GLU A 1 82 ? -6.455 1.207 20.021 1.00 95.94 82 GLU A C 1
ATOM 651 O O . GLU A 1 82 ? -6.997 1.480 21.097 1.00 95.94 82 GLU A O 1
ATOM 656 N N . ILE A 1 83 ? -7.091 1.375 18.856 1.00 93.50 83 ILE A N 1
ATOM 657 C CA . ILE A 1 83 ? -8.472 1.868 18.756 1.00 93.50 83 ILE A CA 1
ATOM 658 C C . ILE A 1 83 ? -9.434 0.875 19.417 1.00 93.50 83 ILE A C 1
ATOM 660 O O . ILE A 1 83 ? -10.275 1.268 20.231 1.00 93.50 83 ILE A O 1
ATOM 664 N N . ASN A 1 84 ? -9.284 -0.418 19.128 1.00 93.25 84 ASN A N 1
ATOM 665 C CA . ASN A 1 84 ? -10.120 -1.461 19.714 1.00 93.25 84 ASN A CA 1
ATOM 666 C C . ASN A 1 84 ? -9.955 -1.568 21.229 1.00 93.25 84 ASN A C 1
ATOM 668 O O . ASN A 1 84 ? -10.946 -1.751 21.939 1.00 93.25 84 ASN A O 1
ATOM 672 N N . GLN A 1 85 ? -8.735 -1.423 21.744 1.00 95.81 85 GLN A N 1
ATOM 673 C CA . GLN A 1 85 ? -8.488 -1.393 23.181 1.00 95.81 85 GLN A CA 1
ATOM 674 C C . GLN A 1 85 ? -9.212 -0.213 23.840 1.00 95.81 85 GLN A C 1
ATOM 676 O O . GLN A 1 85 ? -9.982 -0.423 24.780 1.00 95.81 85 GLN A O 1
ATOM 681 N N . LYS A 1 86 ? -9.052 1.002 23.300 1.00 95.44 86 LYS A N 1
ATOM 682 C CA . LYS A 1 86 ? -9.738 2.205 23.801 1.00 95.44 86 LYS A CA 1
ATOM 683 C C . LYS A 1 86 ? -11.258 2.043 23.782 1.00 95.44 86 LYS A C 1
ATOM 685 O O . LYS A 1 86 ? -11.935 2.419 24.738 1.00 95.44 86 LYS A O 1
ATOM 690 N N . ASN A 1 87 ? -11.808 1.449 22.723 1.00 94.12 87 ASN A N 1
ATOM 691 C CA . ASN A 1 87 ? -13.243 1.180 22.623 1.00 94.12 87 ASN A CA 1
ATOM 692 C C . ASN A 1 87 ? -13.706 0.175 23.685 1.00 94.12 87 ASN A C 1
ATOM 694 O O . ASN A 1 87 ? -14.699 0.422 24.367 1.00 94.12 87 ASN A O 1
ATOM 698 N N . ARG A 1 88 ? -12.956 -0.914 23.902 1.00 94.00 88 ARG A N 1
ATOM 699 C CA . ARG A 1 88 ? -13.252 -1.900 24.957 1.00 94.00 88 ARG A CA 1
ATOM 700 C C . ARG A 1 88 ? -13.234 -1.271 26.349 1.00 94.00 88 ARG A C 1
ATOM 702 O O . ARG A 1 88 ? -14.101 -1.583 27.163 1.00 94.00 88 ARG A O 1
ATOM 709 N N . GLU A 1 89 ? -12.275 -0.395 26.634 1.00 95.44 89 GLU A N 1
ATOM 710 C CA . GLU A 1 89 ? -12.188 0.326 27.910 1.00 95.44 89 GLU A CA 1
ATOM 711 C C . GLU A 1 89 ? -13.384 1.261 28.116 1.00 95.44 89 GLU A C 1
ATOM 713 O O . GLU A 1 89 ? -14.038 1.190 29.159 1.00 95.44 89 GLU A O 1
ATOM 718 N N . LYS A 1 90 ? -13.757 2.044 27.095 1.00 94.75 90 LYS A N 1
ATOM 719 C CA . LYS A 1 90 ? -14.969 2.880 27.125 1.00 94.75 90 LYS A CA 1
ATOM 720 C C . LYS A 1 90 ? -16.226 2.052 27.388 1.00 94.75 90 LYS A C 1
ATOM 722 O O . LYS A 1 90 ? -17.00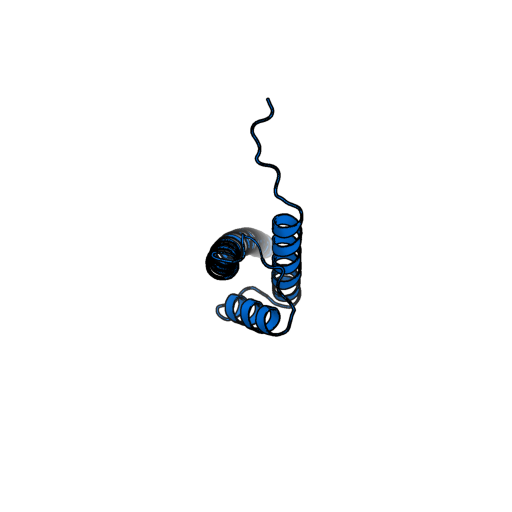7 2.387 28.275 1.00 94.75 90 LYS A O 1
ATOM 727 N N . THR A 1 91 ? -16.403 0.933 26.684 1.00 94.00 91 THR A N 1
ATOM 728 C CA . THR A 1 91 ? -17.547 0.036 26.901 1.00 94.00 91 THR A CA 1
ATOM 729 C C . THR A 1 91 ? -17.563 -0.538 28.320 1.00 94.00 91 THR A C 1
ATOM 731 O O . THR A 1 91 ? -18.632 -0.648 28.919 1.00 94.00 91 THR A O 1
ATOM 734 N N . LYS A 1 92 ? -16.402 -0.883 28.899 1.00 94.19 92 LYS A N 1
ATOM 735 C CA . LYS A 1 92 ? -16.312 -1.340 30.298 1.00 94.19 92 LYS A CA 1
ATOM 736 C C . LYS A 1 92 ? -16.759 -0.257 31.283 1.00 94.19 92 LYS A C 1
ATOM 738 O O . LYS A 1 92 ? -17.481 -0.581 32.222 1.00 94.19 92 LYS A O 1
ATOM 743 N N . ILE A 1 93 ? -16.349 0.996 31.077 1.00 93.75 93 ILE A N 1
ATOM 744 C CA . ILE A 1 93 ? -16.739 2.130 31.933 1.00 93.75 93 ILE A CA 1
ATOM 745 C C . ILE A 1 93 ? -18.252 2.361 31.858 1.00 93.75 93 ILE A C 1
ATOM 747 O O . ILE A 1 93 ? -18.912 2.378 32.895 1.00 93.75 93 ILE A O 1
ATOM 751 N N . LEU A 1 94 ? -18.812 2.434 30.646 1.00 93.62 94 LEU A N 1
ATOM 752 C CA . LEU A 1 94 ? -20.250 2.636 30.434 1.00 93.62 94 LEU A CA 1
ATOM 753 C C . LEU A 1 94 ? -21.091 1.523 31.079 1.00 93.62 94 LEU A C 1
ATOM 755 O O . LEU A 1 94 ? -22.075 1.806 31.755 1.00 93.62 94 LEU A O 1
ATOM 759 N N . ARG A 1 95 ? -20.664 0.257 30.954 1.00 92.56 95 ARG A N 1
ATOM 760 C CA . ARG A 1 95 ? -21.330 -0.891 31.601 1.00 92.56 95 ARG A CA 1
ATOM 761 C C . ARG A 1 95 ? -21.274 -0.852 33.129 1.00 92.56 95 ARG A C 1
ATOM 763 O O . ARG A 1 95 ? -22.146 -1.424 33.774 1.00 92.56 95 ARG A O 1
ATOM 770 N N . LYS A 1 96 ? -20.232 -0.258 33.721 1.00 92.25 96 LYS A N 1
ATOM 771 C CA . LYS A 1 96 ? -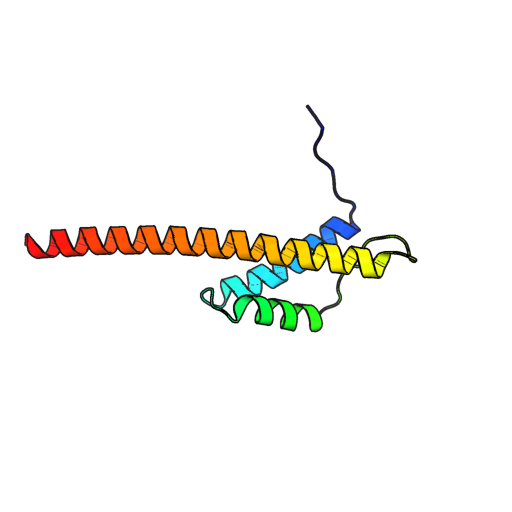20.160 -0.063 35.178 1.00 92.25 96 LYS A CA 1
ATOM 772 C C . LYS A 1 96 ? -21.120 1.039 35.620 1.00 92.25 96 LYS A C 1
ATOM 774 O O . LYS A 1 96 ? -21.839 0.841 36.589 1.00 92.25 96 LYS A O 1
ATOM 779 N N . GLN A 1 97 ? -21.157 2.155 34.893 1.00 91.88 97 GLN A N 1
ATOM 780 C CA . GLN A 1 97 ? -22.050 3.280 35.185 1.00 91.88 97 GLN A CA 1
ATOM 781 C C . GLN A 1 97 ? -23.528 2.894 35.066 1.00 91.88 97 GLN A C 1
ATOM 783 O O . GLN A 1 97 ? -24.314 3.241 35.936 1.00 91.88 97 GLN A O 1
ATOM 788 N N . SER A 1 98 ? -23.899 2.103 34.056 1.00 90.06 98 SER A N 1
ATOM 789 C CA . SER A 1 98 ? -25.287 1.665 33.857 1.00 90.06 98 SER A CA 1
ATOM 790 C C . SER A 1 98 ? -25.820 0.715 34.935 1.00 90.06 98 SER A C 1
ATOM 792 O O . SER A 1 98 ? -27.001 0.408 34.920 1.00 90.06 98 SER A O 1
ATOM 794 N N . ARG A 1 99 ? -24.959 0.173 35.807 1.00 87.38 99 ARG A N 1
ATOM 795 C CA . ARG A 1 99 ? -25.357 -0.679 36.944 1.00 87.38 99 ARG A CA 1
ATOM 796 C C . ARG A 1 99 ? -25.526 0.110 38.247 1.00 87.38 99 ARG A C 1
ATOM 798 O O . ARG A 1 99 ? -25.901 -0.480 39.252 1.00 87.38 99 ARG A O 1
ATOM 805 N N . LEU A 1 100 ? -25.143 1.387 38.244 1.00 79.12 100 LEU A N 1
ATOM 806 C CA . LEU A 1 100 ? -25.256 2.304 39.383 1.00 79.12 100 LEU A CA 1
ATOM 807 C C . LEU A 1 100 ? -26.504 3.201 39.285 1.00 79.12 100 LEU A C 1
ATOM 809 O O . LEU A 1 100 ? -26.763 3.963 40.212 1.00 79.12 100 LEU A O 1
ATOM 813 N N . LEU A 1 101 ? -27.226 3.119 38.163 1.00 59.22 101 LEU A N 1
ATOM 814 C CA . LEU A 1 101 ? -28.558 3.679 37.929 1.00 59.22 101 LEU A CA 1
ATOM 815 C C . LEU A 1 101 ? -29.593 2.565 38.098 1.00 59.22 101 LEU A C 1
ATOM 817 O O . LEU A 1 101 ? -30.694 2.878 38.592 1.00 59.22 101 LEU A O 1
#

Foldseek 3Di:
DDPDDDDDPLLVQQLVVLVVLLCVLVVVDPDDPCSLVSSVVVVVVDDGRWDDPPVCRVVVSVVSSVVSSVVSSVVSVVVSVVVVVVVVVVVVVVVVVVVVD

Secondary structure (DSSP, 8-state):
---PPPPPHHHHHHHHHHHHHHHHHHHHS---TTHHHHHHHHHHTSPPPP-S-TTTHHHHHHHHHHHHHHHHHHHHHHHHHHHHHHHHHHHHHHHHHTT--

Radius of gyration: 19.39 Å; chains: 1; bounding box: 49×32×55 Å